Protein AF-A0A2H0YF00-F1 (afdb_monomer_lite)

Structure (mmCIF, N/CA/C/O backbone):
data_AF-A0A2H0YF00-F1
#
_entry.id   AF-A0A2H0YF00-F1
#
loop_
_atom_site.group_PDB
_atom_site.id
_atom_site.type_symbol
_atom_site.label_atom_id
_atom_site.label_alt_id
_atom_site.label_comp_id
_atom_site.label_asym_id
_atom_site.label_entity_id
_atom_site.label_seq_id
_atom_site.pdbx_PDB_ins_code
_atom_site.Cartn_x
_atom_site.Cartn_y
_atom_site.Cartn_z
_atom_site.occupancy
_atom_site.B_iso_or_equiv
_atom_site.auth_seq_id
_atom_site.auth_comp_id
_atom_site.auth_asym_id
_atom_site.auth_atom_id
_atom_site.pdbx_PDB_model_num
ATOM 1 N N . MET A 1 1 ? -33.059 1.384 61.708 1.00 50.94 1 MET A N 1
ATOM 2 C CA . MET A 1 1 ? -32.128 1.979 60.714 1.00 50.94 1 MET A CA 1
ATOM 3 C C . MET A 1 1 ? -31.220 0.965 59.989 1.00 50.94 1 MET A C 1
ATOM 5 O O . MET A 1 1 ? -30.350 1.387 59.245 1.00 50.94 1 MET A O 1
ATOM 9 N N . ALA A 1 2 ? -31.410 -0.357 60.117 1.00 52.56 2 ALA A N 1
ATOM 10 C CA . ALA A 1 2 ? -30.540 -1.337 59.440 1.00 52.56 2 ALA A CA 1
ATOM 11 C C . ALA A 1 2 ? -30.853 -1.519 57.936 1.00 52.56 2 ALA A C 1
ATOM 13 O O . ALA A 1 2 ? -29.959 -1.754 57.126 1.00 52.56 2 ALA A O 1
ATOM 14 N N . ILE A 1 3 ? -32.119 -1.348 57.539 1.00 55.81 3 ILE A N 1
ATOM 15 C CA . ILE A 1 3 ? -32.605 -1.618 56.173 1.00 55.81 3 ILE A CA 1
ATOM 16 C C . ILE A 1 3 ? -32.044 -0.601 55.157 1.00 55.81 3 ILE A C 1
ATOM 18 O O . ILE A 1 3 ? -31.726 -0.950 54.019 1.00 55.81 3 ILE A O 1
ATOM 22 N N . THR A 1 4 ? -31.828 0.649 55.579 1.00 56.41 4 THR A N 1
ATOM 23 C CA . THR A 1 4 ? -31.291 1.718 54.720 1.00 56.41 4 THR A CA 1
ATOM 24 C C . THR A 1 4 ? -29.811 1.514 54.376 1.00 56.41 4 THR A C 1
ATOM 26 O O . THR A 1 4 ? -29.381 1.877 53.281 1.00 56.41 4 THR A O 1
ATOM 29 N N . ILE A 1 5 ? -29.029 0.880 55.257 1.00 56.34 5 ILE A N 1
ATOM 30 C CA . ILE A 1 5 ? -27.594 0.612 55.053 1.00 56.34 5 ILE A CA 1
ATOM 31 C C . ILE A 1 5 ? -27.395 -0.481 53.990 1.00 56.34 5 ILE A C 1
ATOM 33 O O . ILE A 1 5 ? -26.556 -0.335 53.095 1.00 56.34 5 ILE A O 1
ATOM 37 N N . VAL A 1 6 ? -28.226 -1.529 54.016 1.00 58.62 6 VAL A N 1
ATOM 38 C CA . VAL A 1 6 ? -28.181 -2.638 53.045 1.00 58.62 6 VAL A CA 1
ATOM 39 C C . VAL A 1 6 ? -28.540 -2.159 51.630 1.00 58.62 6 VAL A C 1
ATOM 41 O O . VAL A 1 6 ? -27.874 -2.529 50.659 1.00 58.62 6 VAL A O 1
ATOM 44 N N . GLN A 1 7 ? -29.530 -1.267 51.495 1.00 58.59 7 GLN A N 1
ATOM 45 C CA . GLN A 1 7 ? -29.868 -0.640 50.209 1.00 58.59 7 GLN A CA 1
ATOM 46 C C . GLN A 1 7 ? -28.740 0.258 49.675 1.00 58.59 7 GLN A C 1
ATOM 48 O O . GLN A 1 7 ? -28.448 0.236 48.475 1.00 58.59 7 GLN A O 1
ATOM 53 N N . LYS A 1 8 ? -28.067 1.016 50.554 1.00 58.59 8 LYS A N 1
ATOM 54 C CA . LYS A 1 8 ? -26.946 1.897 50.178 1.00 58.59 8 LYS A CA 1
ATOM 55 C C . LYS A 1 8 ? -25.748 1.098 49.644 1.00 58.59 8 LYS A C 1
ATOM 57 O O . LYS A 1 8 ? -25.118 1.528 48.680 1.00 58.59 8 LYS A O 1
ATOM 62 N N . GLY A 1 9 ? -25.469 -0.081 50.210 1.00 60.56 9 GLY A N 1
ATOM 63 C CA . GLY A 1 9 ? -24.410 -0.984 49.739 1.00 60.56 9 GLY A CA 1
ATOM 64 C C . GLY A 1 9 ? -24.691 -1.606 48.364 1.00 60.56 9 GLY A C 1
ATOM 65 O O . GLY A 1 9 ? -23.800 -1.650 47.513 1.00 60.56 9 GLY A O 1
ATOM 66 N N . ARG A 1 10 ? -25.940 -2.025 48.105 1.00 61.50 10 ARG A N 1
ATOM 67 C CA . ARG A 1 10 ? -26.347 -2.594 46.802 1.00 61.50 10 ARG A CA 1
ATOM 68 C C . ARG A 1 10 ? -26.297 -1.567 45.668 1.00 61.50 10 ARG A C 1
ATOM 70 O O . ARG A 1 10 ? -25.813 -1.892 44.588 1.00 61.50 10 ARG A O 1
ATOM 77 N N . ARG A 1 11 ? -26.718 -0.320 45.921 1.00 63.75 11 ARG A N 1
ATOM 78 C CA . ARG A 1 11 ? -26.648 0.768 44.925 1.00 63.75 11 ARG A CA 1
ATOM 79 C C . ARG A 1 11 ? -25.211 1.111 44.532 1.00 63.75 11 ARG A C 1
ATOM 81 O O . ARG A 1 11 ? -24.940 1.287 43.353 1.00 63.75 11 ARG A O 1
ATOM 88 N N . LYS A 1 12 ? -24.277 1.138 45.491 1.00 70.12 12 LYS A N 1
ATOM 89 C CA . LYS A 1 12 ? -22.851 1.383 45.208 1.00 70.12 12 LYS A CA 1
ATOM 90 C C . LYS A 1 12 ? -22.229 0.292 44.334 1.00 70.12 12 LYS A C 1
ATOM 92 O O . LYS A 1 12 ? -21.504 0.615 43.400 1.00 70.12 12 LYS A O 1
ATOM 97 N N . LYS A 1 13 ? -22.545 -0.983 44.599 1.00 75.88 13 LYS A N 1
ATOM 98 C CA . LYS A 1 13 ? -22.096 -2.102 43.752 1.00 75.88 13 LYS A CA 1
ATOM 99 C C . LYS A 1 13 ? -22.657 -2.009 42.335 1.00 75.88 13 LYS A C 1
ATOM 101 O O . LYS A 1 13 ? -21.906 -2.221 41.395 1.00 75.88 13 LYS A O 1
ATOM 106 N N . LEU A 1 14 ? -23.933 -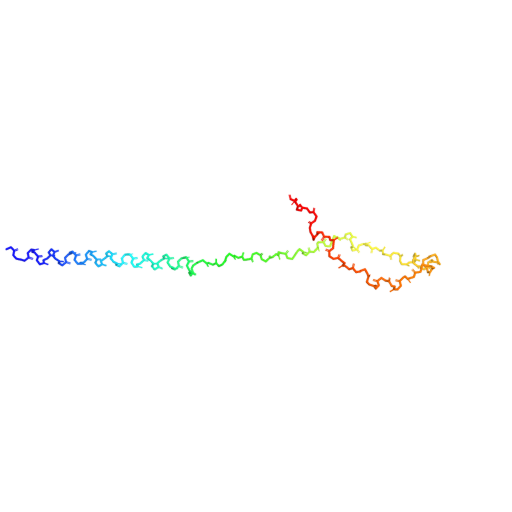1.651 42.191 1.00 79.50 14 LEU A N 1
ATOM 107 C CA . LEU A 1 14 ? -24.568 -1.441 40.887 1.00 79.50 14 LEU A CA 1
ATOM 108 C C . LEU A 1 14 ? -23.895 -0.317 40.094 1.00 79.50 14 LEU A C 1
ATOM 110 O O . LEU A 1 14 ? -23.570 -0.518 38.933 1.00 79.50 14 LEU A O 1
ATOM 114 N N . ILE A 1 15 ? -23.624 0.828 40.724 1.00 81.81 15 ILE A N 1
ATOM 115 C CA . ILE A 1 15 ? -22.952 1.963 40.070 1.00 81.81 15 ILE A CA 1
ATOM 116 C C . ILE A 1 15 ? -21.536 1.583 39.616 1.00 81.81 15 ILE A C 1
ATOM 118 O O . ILE A 1 15 ? -21.147 1.911 38.499 1.00 81.81 15 ILE A O 1
ATOM 122 N N . LEU A 1 16 ? -20.785 0.846 40.442 1.00 84.06 16 LEU A N 1
ATOM 123 C CA . LEU A 1 16 ? -19.463 0.332 40.067 1.00 84.06 16 LEU A CA 1
ATOM 124 C C . LEU A 1 16 ? -19.533 -0.647 38.894 1.00 84.06 16 LEU A C 1
ATOM 126 O O . LEU A 1 16 ? -18.716 -0.565 37.984 1.00 84.06 16 LEU A O 1
ATOM 130 N N . TRP A 1 17 ? -20.520 -1.543 38.894 1.00 88.12 17 TRP A N 1
ATOM 131 C CA . TRP A 1 17 ? -20.722 -2.500 37.807 1.00 88.12 17 TRP A CA 1
ATOM 132 C C . TRP A 1 17 ? -21.096 -1.810 36.496 1.00 88.12 17 TRP A C 1
ATOM 134 O O . TRP A 1 17 ? -20.538 -2.129 35.452 1.00 88.12 17 TRP A O 1
ATOM 144 N N . VAL A 1 18 ? -21.993 -0.826 36.553 1.00 88.56 18 VAL A N 1
ATOM 145 C CA . VAL A 1 18 ? -22.376 -0.023 35.385 1.00 88.56 18 VAL A CA 1
ATOM 146 C C . VAL A 1 18 ? -21.170 0.752 34.851 1.00 88.56 18 VAL A C 1
ATOM 148 O O . VAL A 1 18 ? -20.914 0.718 33.652 1.00 88.56 18 VAL A O 1
ATOM 151 N N . GLY A 1 19 ? -20.380 1.381 35.728 1.00 88.38 19 GLY A N 1
ATOM 152 C CA . GLY A 1 19 ? -19.142 2.060 35.334 1.00 88.38 19 GLY A CA 1
ATOM 153 C C . GLY A 1 19 ? -18.132 1.113 34.681 1.00 88.38 19 GLY A C 1
ATOM 154 O O . GLY A 1 19 ? -17.570 1.440 33.640 1.00 88.38 19 GLY A O 1
ATOM 155 N N . PHE A 1 20 ? -17.957 -0.086 35.239 1.00 92.19 20 PHE A N 1
ATOM 156 C CA . PHE A 1 20 ? -17.076 -1.110 34.677 1.00 92.19 20 PHE A CA 1
ATOM 157 C C . PHE A 1 20 ? -17.513 -1.536 33.271 1.00 92.19 20 PHE A C 1
ATOM 159 O O . PHE A 1 20 ? -16.687 -1.575 32.363 1.00 92.19 20 PHE A O 1
ATOM 166 N N . VAL A 1 21 ? -18.810 -1.780 33.064 1.00 93.69 21 VAL A N 1
ATOM 167 C CA . VAL A 1 21 ? -19.360 -2.136 31.746 1.00 93.69 21 VAL A CA 1
ATOM 168 C C . VAL A 1 21 ? -19.136 -1.015 30.727 1.00 93.69 21 VAL A C 1
ATOM 170 O O . VAL A 1 21 ? -18.738 -1.297 29.600 1.00 93.69 21 VAL A O 1
ATOM 173 N N . ILE A 1 22 ? -19.322 0.250 31.116 1.00 93.75 22 ILE A N 1
ATOM 174 C CA . ILE A 1 22 ? -19.080 1.403 30.231 1.00 93.75 22 ILE A CA 1
ATOM 175 C C . ILE A 1 22 ? -17.610 1.464 29.795 1.00 93.75 22 ILE A C 1
ATOM 177 O O . ILE A 1 22 ? -17.330 1.633 28.609 1.00 93.75 22 ILE A O 1
ATOM 181 N N . VAL A 1 23 ? -16.671 1.284 30.730 1.00 94.94 23 VAL A N 1
ATOM 182 C CA . VAL A 1 23 ? -15.230 1.261 30.422 1.00 94.94 23 VAL A CA 1
ATOM 183 C C . VAL A 1 23 ? -14.890 0.111 29.473 1.00 94.94 23 VAL A C 1
ATOM 185 O O . VAL A 1 23 ? -14.116 0.290 28.535 1.00 94.94 23 VAL A O 1
ATOM 188 N N . LEU A 1 24 ? -15.505 -1.055 29.672 1.00 95.12 24 LEU A N 1
ATOM 189 C CA . LEU A 1 24 ? -15.290 -2.233 28.833 1.00 95.12 24 LEU A CA 1
ATOM 190 C C . LEU A 1 24 ? -15.790 -2.008 27.398 1.00 95.12 24 LEU A C 1
ATOM 192 O O . LEU A 1 24 ? -15.089 -2.341 26.445 1.00 95.12 24 LEU A O 1
ATOM 196 N N . ILE A 1 25 ? -16.955 -1.372 27.239 1.00 94.44 25 ILE A N 1
ATOM 197 C CA . ILE A 1 25 ? -17.499 -0.986 25.928 1.00 94.44 25 ILE A CA 1
ATOM 198 C C . ILE A 1 25 ? -16.592 0.042 25.240 1.00 94.44 25 ILE A C 1
ATOM 200 O O . ILE A 1 25 ? -16.337 -0.081 24.043 1.00 94.44 25 ILE A O 1
ATOM 204 N N . ALA A 1 26 ? -16.075 1.028 25.979 1.00 92.50 26 ALA A N 1
ATOM 205 C CA . ALA A 1 26 ? -15.163 2.033 25.436 1.00 92.50 26 ALA A CA 1
ATOM 206 C C . ALA A 1 26 ? -13.831 1.421 24.966 1.00 92.50 26 ALA A C 1
ATOM 208 O O . ALA A 1 26 ? -13.327 1.764 23.902 1.00 92.50 26 ALA A O 1
ATOM 209 N N . LEU A 1 27 ? -13.270 0.476 25.724 1.00 92.69 27 LEU A N 1
ATOM 210 C CA . LEU A 1 27 ? -12.059 -0.241 25.313 1.00 92.69 27 LEU A CA 1
ATOM 211 C C . LEU A 1 27 ? -12.311 -1.121 24.085 1.00 92.69 27 LEU A C 1
ATOM 213 O O . LEU A 1 27 ? -11.499 -1.127 23.160 1.00 92.69 27 LEU A O 1
ATOM 217 N N . ALA A 1 28 ? -13.443 -1.827 24.048 1.00 89.81 28 ALA A N 1
ATOM 218 C CA . ALA A 1 28 ? -13.817 -2.666 22.914 1.00 89.81 28 ALA A CA 1
ATOM 219 C C . ALA A 1 28 ? -14.035 -1.845 21.633 1.00 89.81 28 ALA A C 1
ATOM 221 O O . ALA A 1 28 ? -13.614 -2.273 20.558 1.00 89.81 28 ALA A O 1
ATOM 222 N N . SER A 1 29 ? -14.646 -0.659 21.731 1.00 88.44 29 SER A N 1
ATOM 223 C CA . SER A 1 29 ? -14.846 0.217 20.574 1.00 88.44 29 SER A CA 1
ATOM 224 C C . SER A 1 29 ? -13.525 0.786 20.058 1.00 88.44 29 SER A C 1
ATOM 226 O O . SER A 1 29 ? -13.277 0.721 18.856 1.00 88.44 29 SER A O 1
ATOM 228 N N . ILE A 1 30 ? -12.638 1.256 20.941 1.00 88.06 30 ILE A N 1
ATOM 229 C CA . ILE A 1 30 ? -11.297 1.724 20.552 1.00 88.06 30 ILE A CA 1
ATOM 230 C C . ILE A 1 30 ? -10.520 0.596 19.870 1.00 88.06 30 ILE A C 1
ATOM 232 O O . ILE A 1 30 ? -9.968 0.801 18.791 1.00 88.06 30 ILE A O 1
ATOM 236 N N . PHE A 1 31 ? -10.519 -0.603 20.455 1.00 86.88 31 PHE A N 1
ATOM 237 C CA . PHE A 1 31 ? -9.862 -1.763 19.859 1.00 86.88 31 PHE A CA 1
ATOM 238 C C . PHE A 1 31 ? -10.431 -2.081 18.471 1.00 86.88 31 PHE A C 1
ATOM 240 O O . PHE A 1 31 ? -9.673 -2.250 17.519 1.00 86.88 31 PHE A O 1
ATOM 247 N N . TYR A 1 32 ? -11.758 -2.087 18.325 1.00 86.00 32 TYR A N 1
ATOM 248 C CA . TYR A 1 32 ? -12.402 -2.338 17.041 1.00 86.00 32 TYR A CA 1
ATOM 249 C C . TYR A 1 32 ? -12.025 -1.289 15.990 1.00 86.00 32 TYR A C 1
ATOM 251 O O . TYR A 1 32 ? -11.614 -1.666 14.901 1.00 86.00 32 TYR A O 1
ATOM 259 N N . PHE A 1 33 ? -12.098 0.009 16.291 1.00 83.12 33 PHE A N 1
ATOM 260 C CA . PHE A 1 33 ? -11.810 1.058 15.304 1.00 83.12 33 PHE A CA 1
ATOM 261 C C . PHE A 1 33 ? -10.323 1.179 14.954 1.00 83.12 33 PHE A C 1
ATOM 263 O O . PHE A 1 33 ? -10.000 1.406 13.790 1.00 83.12 33 PHE A O 1
ATOM 270 N N . VAL A 1 34 ? -9.428 1.006 15.929 1.00 80.50 34 VAL A N 1
ATOM 271 C CA . VAL A 1 34 ? -7.980 1.158 15.721 1.00 80.50 34 VAL A CA 1
ATOM 272 C C . VAL A 1 34 ? -7.369 -0.083 15.070 1.00 80.50 34 VAL A C 1
ATOM 274 O O . VAL A 1 34 ? -6.553 0.059 14.165 1.00 80.50 34 VAL A O 1
ATOM 277 N N . PHE A 1 35 ? -7.762 -1.289 15.496 1.00 74.75 35 PHE A N 1
ATOM 278 C CA . PHE A 1 35 ? -7.140 -2.530 15.016 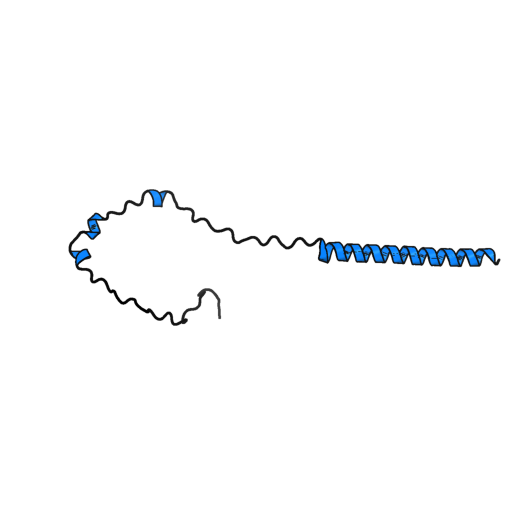1.00 74.75 35 PHE A CA 1
ATOM 279 C C . PHE A 1 35 ? -7.927 -3.245 13.913 1.00 74.75 35 PHE A C 1
ATOM 281 O O . PHE A 1 35 ? -7.306 -3.855 13.049 1.00 74.75 35 PHE A O 1
ATOM 288 N N . LEU A 1 36 ? -9.265 -3.205 13.922 1.00 69.06 36 LEU A N 1
ATOM 289 C CA . LEU A 1 36 ? -10.097 -3.931 12.942 1.00 69.06 36 LEU A CA 1
ATOM 290 C C . LEU A 1 36 ? -10.757 -3.017 11.896 1.00 69.06 36 LEU A C 1
ATOM 292 O O . LEU A 1 36 ? -11.039 -3.458 10.784 1.00 69.06 36 LEU A O 1
ATOM 296 N N . GLY A 1 37 ? -11.040 -1.764 12.251 1.00 61.34 37 GLY A N 1
ATOM 297 C CA . GLY A 1 37 ? -11.792 -0.806 11.439 1.00 61.34 37 GLY A CA 1
ATOM 298 C C . GLY A 1 37 ? -10.922 0.061 10.534 1.00 61.34 37 GLY A C 1
ATOM 299 O O . GLY A 1 37 ? -11.431 0.641 9.572 1.00 61.34 37 GLY A O 1
ATOM 300 N N . ALA A 1 38 ? -9.616 0.124 10.801 1.00 65.06 38 ALA A N 1
ATOM 301 C CA . ALA A 1 38 ? -8.654 0.741 9.907 1.00 65.06 38 ALA A CA 1
ATOM 302 C C . ALA A 1 38 ? -8.514 -0.141 8.660 1.00 65.06 38 ALA A C 1
ATOM 304 O O . ALA A 1 38 ? -7.691 -1.055 8.601 1.00 65.06 38 ALA A O 1
ATOM 305 N N . LYS A 1 39 ? -9.348 0.124 7.647 1.00 64.31 39 LYS A N 1
ATOM 306 C CA . LYS A 1 39 ? -9.063 -0.335 6.286 1.00 64.31 39 LYS A CA 1
ATOM 307 C C . LYS A 1 39 ? -7.631 0.110 5.977 1.00 64.31 39 LYS A C 1
ATOM 309 O O . LYS A 1 39 ? -7.333 1.286 6.218 1.00 64.31 39 LYS A O 1
ATOM 314 N N . PRO A 1 40 ? -6.750 -0.784 5.491 1.00 64.38 40 PRO A N 1
ATOM 315 C CA . PRO A 1 40 ? -5.425 -0.357 5.072 1.00 64.38 40 PRO A CA 1
ATOM 316 C C . PRO A 1 40 ? -5.605 0.821 4.109 1.00 64.38 40 PRO A C 1
ATOM 318 O O . PRO A 1 40 ? -6.556 0.783 3.312 1.00 64.38 40 PRO A O 1
ATOM 321 N N . PRO A 1 41 ? -4.772 1.879 4.203 1.00 63.94 41 PRO A N 1
ATOM 322 C CA . PRO A 1 41 ? -4.818 2.945 3.216 1.00 63.94 41 PRO A CA 1
ATO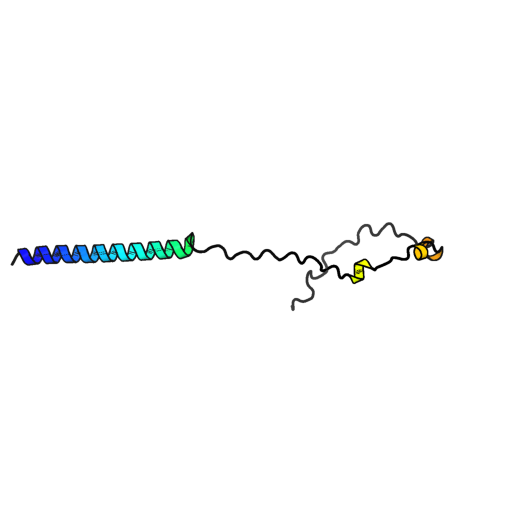M 323 C C . PRO A 1 41 ? -4.767 2.252 1.862 1.00 63.94 41 PRO A C 1
ATOM 325 O O . PRO A 1 41 ? -3.928 1.369 1.662 1.00 63.94 41 PRO A O 1
ATOM 328 N N . VAL A 1 42 ? -5.745 2.551 1.003 1.00 61.91 42 VAL A N 1
ATOM 329 C CA . VAL A 1 42 ? -5.779 2.028 -0.359 1.00 61.91 42 VAL A CA 1
ATOM 330 C C . VAL A 1 42 ? -4.414 2.371 -0.919 1.00 61.91 42 VAL A C 1
ATOM 332 O O . VAL A 1 42 ? -4.099 3.541 -1.101 1.00 61.91 42 VAL A O 1
ATOM 335 N N . SER A 1 43 ? -3.563 1.354 -1.048 1.00 54.19 43 SER A N 1
ATOM 336 C CA . SER A 1 43 ? -2.281 1.498 -1.702 1.00 54.19 43 SER A CA 1
ATOM 337 C C . SER A 1 43 ? -2.671 1.849 -3.120 1.00 54.19 43 SER A C 1
ATOM 339 O O . SER A 1 43 ? -3.158 0.993 -3.864 1.00 54.19 43 SER A O 1
ATOM 341 N N . GLU A 1 44 ? -2.628 3.145 -3.422 1.00 62.44 44 GLU A N 1
ATOM 342 C CA . GLU A 1 44 ? -2.759 3.657 -4.767 1.00 62.44 44 GLU A CA 1
ATOM 343 C C . GLU A 1 44 ? -1.633 2.976 -5.528 1.00 62.44 44 GLU A C 1
ATOM 345 O O . GLU A 1 44 ? -0.468 3.366 -5.446 1.00 62.44 44 GLU A O 1
ATOM 350 N N . LYS A 1 45 ? -1.963 1.848 -6.166 1.00 64.19 45 LYS A N 1
ATOM 351 C CA . LYS A 1 45 ? -1.064 1.209 -7.110 1.00 64.19 45 LYS A CA 1
ATOM 352 C C . LYS A 1 45 ? -0.645 2.325 -8.060 1.00 64.19 45 LYS A C 1
ATOM 354 O O . LYS A 1 45 ? -1.545 3.031 -8.530 1.00 64.19 45 LYS A O 1
ATOM 359 N N . PRO A 1 46 ? 0.664 2.508 -8.311 1.00 63.72 46 PRO A N 1
ATOM 360 C CA . PRO A 1 46 ? 1.118 3.459 -9.307 1.00 63.72 46 PRO A CA 1
ATOM 361 C C . PRO A 1 46 ? 0.281 3.214 -10.551 1.00 63.72 46 PRO A C 1
ATOM 363 O O . PRO A 1 46 ? 0.236 2.086 -11.046 1.00 63.72 46 PRO A O 1
ATOM 366 N N . GLN A 1 47 ? -0.487 4.220 -10.967 1.00 61.75 47 GLN A N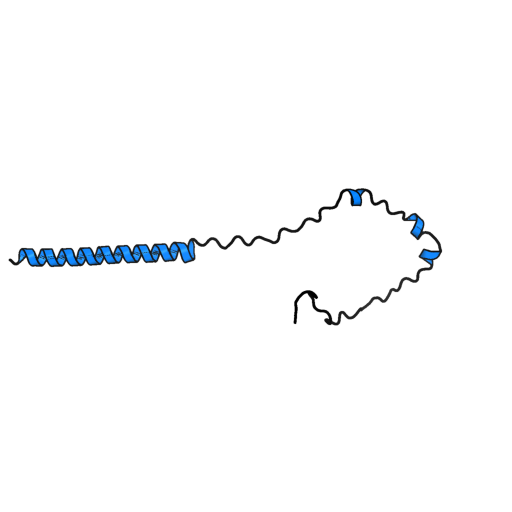 1
ATOM 367 C CA . GLN A 1 47 ? -1.213 4.125 -12.219 1.00 61.75 47 GLN A CA 1
ATOM 368 C C . GLN A 1 47 ? -0.135 3.885 -13.268 1.00 61.75 47 GLN A C 1
ATOM 370 O O . GLN A 1 47 ? 0.739 4.734 -13.446 1.00 61.75 47 GLN A O 1
ATOM 375 N N . GLU A 1 48 ? -0.133 2.700 -13.880 1.00 61.66 48 GLU A N 1
ATOM 376 C CA . GLU A 1 48 ? 0.682 2.447 -15.058 1.00 61.66 48 GLU A CA 1
ATOM 377 C C . GLU A 1 48 ? 0.300 3.537 -16.048 1.00 61.66 48 GLU A C 1
ATOM 379 O O . GLU A 1 48 ? -0.819 3.567 -16.565 1.00 61.66 48 GLU A O 1
ATOM 384 N N . ALA A 1 49 ? 1.201 4.503 -16.219 1.00 61.94 49 ALA A N 1
ATOM 385 C CA . ALA A 1 49 ? 1.056 5.538 -17.211 1.00 61.94 49 ALA A CA 1
ATOM 386 C C . ALA A 1 49 ? 1.086 4.820 -18.555 1.00 61.94 49 ALA A C 1
ATOM 388 O O . ALA A 1 49 ? 2.152 4.523 -19.089 1.00 61.94 49 ALA A O 1
ATOM 389 N N . VAL A 1 50 ? -0.094 4.475 -19.069 1.00 65.62 50 VAL A N 1
ATOM 390 C CA . VAL A 1 50 ? -0.235 4.000 -20.436 1.00 65.62 50 VAL A CA 1
ATOM 391 C C . VAL A 1 50 ? 0.285 5.151 -21.289 1.00 65.62 50 VAL A C 1
ATOM 393 O O . VAL A 1 50 ? -0.299 6.239 -21.228 1.00 65.62 50 VAL A O 1
ATOM 396 N N . PRO A 1 51 ? 1.407 4.984 -22.011 1.00 65.00 51 PRO A N 1
ATOM 397 C CA . PRO A 1 51 ? 1.932 6.069 -22.813 1.00 65.00 51 PRO A CA 1
ATOM 398 C C . PRO A 1 51 ? 0.838 6.462 -23.798 1.00 65.00 51 PRO A C 1
ATOM 400 O O . PRO A 1 51 ? 0.338 5.632 -24.561 1.00 65.00 51 PRO A O 1
ATOM 403 N N . VAL A 1 52 ? 0.424 7.728 -23.743 1.00 64.69 52 VAL A N 1
ATOM 404 C CA . VAL A 1 52 ? -0.486 8.301 -24.728 1.00 64.69 52 VAL A CA 1
ATOM 405 C C . VAL A 1 52 ? 0.292 8.326 -26.035 1.00 64.69 52 VAL A C 1
ATOM 407 O O . VAL A 1 52 ? 1.071 9.241 -26.292 1.00 64.69 52 VAL A O 1
ATOM 410 N N . VAL A 1 53 ? 0.144 7.271 -26.835 1.00 63.78 53 VAL A N 1
ATOM 411 C CA . VAL A 1 53 ? 0.688 7.223 -28.190 1.00 63.78 53 VAL A CA 1
ATOM 412 C C . VAL A 1 53 ? -0.061 8.296 -28.970 1.00 63.78 53 VAL A C 1
ATOM 414 O O . VAL A 1 53 ? -1.221 8.101 -29.340 1.00 63.78 53 VAL A O 1
ATOM 417 N N . SER A 1 54 ? 0.570 9.460 -29.144 1.00 62.16 54 SER A N 1
ATOM 418 C CA . SER A 1 54 ? -0.016 10.553 -29.912 1.00 62.16 54 SER A CA 1
ATOM 419 C C . SER A 1 54 ? -0.331 10.049 -31.322 1.00 62.16 54 SER A C 1
ATOM 421 O O . SER A 1 54 ? 0.417 9.263 -31.907 1.00 62.16 54 SER A O 1
ATOM 423 N N . GLU A 1 55 ? -1.460 10.474 -31.889 1.00 63.91 55 GLU A N 1
ATOM 424 C CA . GLU A 1 55 ? -1.858 10.059 -33.242 1.00 63.91 55 GLU A CA 1
ATOM 425 C C . GLU A 1 55 ? -0.838 10.468 -34.319 1.00 63.91 55 GLU A C 1
ATOM 427 O O . GLU A 1 55 ? -0.847 9.919 -35.419 1.00 63.91 55 GLU A O 1
ATOM 432 N N . GLU A 1 56 ? 0.080 11.380 -33.995 1.00 62.81 56 GLU A N 1
ATOM 433 C CA . GLU A 1 56 ? 1.212 11.760 -34.840 1.00 62.81 56 GLU A CA 1
ATOM 434 C C . GLU A 1 56 ? 2.185 10.596 -35.071 1.00 62.81 56 GLU A C 1
ATOM 436 O O . GLU A 1 56 ? 2.668 10.429 -36.190 1.00 62.81 56 GLU A O 1
ATOM 441 N N . LEU A 1 57 ? 2.397 9.721 -34.079 1.00 60.62 57 LEU A N 1
ATOM 442 C CA . LEU A 1 57 ? 3.244 8.529 -34.230 1.00 60.62 57 LEU A CA 1
ATOM 443 C C . LEU A 1 57 ? 2.631 7.489 -35.178 1.00 60.62 57 LEU A C 1
ATOM 445 O O . LEU A 1 57 ? 3.365 6.738 -35.814 1.00 60.62 57 LEU A O 1
ATOM 449 N N . LYS A 1 58 ? 1.298 7.467 -35.340 1.00 62.25 58 LYS A N 1
ATOM 450 C CA . LYS A 1 58 ? 0.631 6.578 -36.313 1.00 62.25 58 LYS A CA 1
ATOM 451 C C . LYS A 1 58 ? 0.923 6.967 -37.765 1.00 62.25 58 LYS A C 1
ATOM 453 O O . LYS A 1 58 ? 0.709 6.152 -38.657 1.00 62.25 58 LYS A O 1
ATOM 458 N N . LYS A 1 59 ? 1.378 8.201 -38.009 1.00 69.12 59 LYS A N 1
ATOM 459 C CA . LYS A 1 59 ? 1.720 8.726 -39.341 1.00 69.12 59 LYS A CA 1
ATOM 460 C C . LYS A 1 59 ? 3.226 8.726 -39.613 1.00 69.12 59 LYS A C 1
ATOM 462 O O . LYS A 1 59 ? 3.645 9.258 -40.639 1.00 69.12 59 LYS A O 1
ATOM 467 N N . LEU A 1 60 ? 4.037 8.173 -38.708 1.00 73.06 60 LEU A N 1
ATOM 468 C CA . LEU A 1 60 ? 5.476 8.080 -38.904 1.00 73.06 60 LEU A CA 1
ATOM 469 C C . LEU A 1 60 ? 5.775 7.039 -39.990 1.00 73.06 60 LEU A C 1
ATOM 471 O O . LEU A 1 60 ? 5.816 5.840 -39.727 1.00 73.06 60 LEU A O 1
ATOM 475 N N . ASP A 1 61 ? 5.969 7.513 -41.216 1.00 76.44 61 ASP A N 1
ATOM 476 C CA . ASP A 1 61 ? 6.383 6.686 -42.344 1.00 76.44 61 ASP A CA 1
ATOM 477 C C . ASP A 1 61 ? 7.914 6.652 -42.416 1.00 76.44 61 ASP A C 1
ATOM 479 O O . ASP A 1 61 ? 8.573 7.668 -42.669 1.00 76.44 61 ASP A O 1
ATOM 483 N N . ILE A 1 62 ? 8.495 5.491 -42.119 1.00 79.50 62 ILE A N 1
ATOM 484 C CA . ILE A 1 62 ? 9.947 5.309 -42.116 1.00 79.50 62 ILE A CA 1
ATOM 48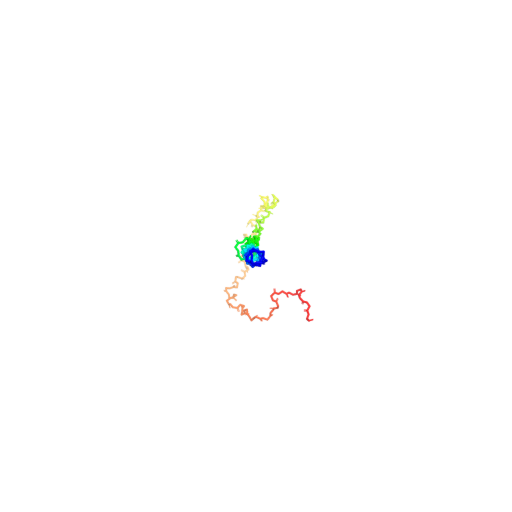5 C C . ILE A 1 62 ? 10.391 4.993 -43.545 1.00 79.50 62 ILE A C 1
ATOM 487 O O . ILE A 1 62 ? 10.084 3.934 -44.086 1.00 79.50 62 ILE A O 1
ATOM 491 N N . LYS A 1 63 ? 11.167 5.901 -44.146 1.00 84.00 63 LYS A N 1
ATOM 492 C CA . LYS A 1 63 ? 11.740 5.733 -45.491 1.00 84.00 63 LYS A CA 1
ATOM 493 C C . LYS A 1 63 ? 12.956 4.812 -45.466 1.00 84.00 63 LYS A C 1
ATOM 495 O O . LYS A 1 63 ? 14.104 5.264 -45.435 1.00 84.00 63 LYS A O 1
ATOM 500 N N . TRP A 1 64 ? 12.702 3.509 -45.472 1.00 84.62 64 TRP A N 1
ATOM 501 C CA . TRP A 1 64 ? 13.731 2.466 -45.437 1.00 84.62 64 TRP A CA 1
ATOM 502 C C . TRP A 1 64 ? 14.634 2.450 -46.675 1.00 84.62 64 TRP A C 1
ATOM 504 O O . TRP A 1 64 ? 15.724 1.881 -46.636 1.00 84.62 64 TRP A O 1
ATOM 514 N N . GLU A 1 65 ? 14.223 3.095 -47.767 1.00 86.19 65 GLU A N 1
ATOM 515 C CA . GLU A 1 65 ? 15.016 3.219 -48.991 1.00 86.19 65 GLU A CA 1
ATOM 516 C C . GLU A 1 65 ? 16.356 3.915 -48.746 1.00 86.19 65 GLU A C 1
ATOM 518 O O . GLU A 1 65 ? 17.338 3.587 -49.406 1.00 86.19 65 GLU A O 1
ATOM 523 N N . ILE A 1 66 ? 16.416 4.826 -47.771 1.00 81.19 66 ILE A N 1
ATOM 524 C CA . ILE A 1 66 ? 17.636 5.567 -47.433 1.00 81.19 66 ILE A CA 1
ATOM 525 C C . ILE A 1 66 ? 18.726 4.613 -46.931 1.00 81.19 66 ILE A C 1
ATOM 527 O O . ILE A 1 66 ? 19.891 4.807 -47.253 1.00 81.19 66 ILE A O 1
ATOM 531 N N . LEU A 1 67 ? 18.362 3.538 -46.224 1.00 79.31 67 LEU A N 1
ATOM 532 C CA . LEU A 1 67 ? 19.327 2.560 -45.708 1.00 79.31 67 LEU A CA 1
ATOM 533 C C . LEU A 1 67 ? 19.933 1.664 -46.797 1.00 79.31 67 LEU A C 1
ATOM 535 O O . LEU A 1 67 ? 20.890 0.944 -46.527 1.00 79.31 67 LEU A O 1
ATOM 539 N N . LYS A 1 68 ? 19.385 1.681 -48.018 1.00 83.31 68 LYS A N 1
ATOM 540 C CA . LYS A 1 68 ? 19.906 0.893 -49.146 1.00 83.31 68 LYS A CA 1
ATOM 541 C C . LYS A 1 68 ? 21.075 1.573 -49.857 1.00 83.31 68 LYS A C 1
ATOM 543 O O . LYS A 1 68 ? 21.736 0.917 -50.655 1.00 83.31 68 LYS A O 1
ATOM 548 N N . ASP A 1 69 ? 21.318 2.853 -49.587 1.00 87.44 69 ASP A N 1
ATOM 549 C CA . ASP A 1 69 ? 22.448 3.601 -50.138 1.00 87.44 69 ASP A CA 1
ATOM 550 C C . ASP A 1 69 ? 23.778 2.989 -49.656 1.00 87.44 69 ASP A C 1
ATOM 552 O O . ASP A 1 69 ? 23.932 2.615 -48.489 1.00 87.44 69 ASP A O 1
ATOM 556 N N . GLU A 1 70 ? 24.735 2.860 -50.578 1.00 80.38 70 GLU A N 1
ATOM 557 C CA . GLU A 1 70 ? 26.044 2.230 -50.362 1.00 80.38 70 GLU A CA 1
ATOM 558 C C . GLU A 1 70 ? 26.792 2.834 -49.168 1.00 80.38 70 GLU A C 1
ATOM 560 O O . GLU A 1 70 ? 27.503 2.127 -48.455 1.00 80.38 70 GLU A O 1
ATOM 565 N N . ARG A 1 71 ? 26.567 4.124 -48.885 1.00 81.38 71 ARG A N 1
ATOM 566 C CA . ARG A 1 71 ? 27.166 4.825 -47.740 1.00 81.38 71 ARG A CA 1
ATOM 567 C C . ARG A 1 71 ? 26.753 4.240 -46.390 1.00 81.38 71 ARG A C 1
ATOM 569 O O . ARG A 1 71 ? 27.547 4.282 -45.457 1.00 81.38 71 ARG A O 1
ATOM 576 N N . PHE A 1 72 ? 25.534 3.710 -46.278 1.00 78.62 72 PHE A N 1
ATOM 577 C CA . PHE A 1 72 ? 25.050 3.081 -45.045 1.00 78.62 72 PHE A CA 1
ATOM 578 C C . PHE A 1 72 ? 25.396 1.595 -44.980 1.00 78.62 72 PHE A C 1
ATOM 580 O O . PHE A 1 72 ? 25.564 1.067 -43.887 1.00 78.62 72 PHE A O 1
ATOM 587 N N . GLN A 1 73 ? 25.560 0.930 -46.127 1.00 77.50 73 GLN A N 1
ATOM 588 C CA . GLN A 1 73 ? 26.062 -0.448 -46.174 1.00 77.50 73 GLN A CA 1
ATOM 589 C C . GLN A 1 73 ? 27.553 -0.533 -45.826 1.00 77.50 73 GLN A C 1
ATOM 591 O O . GLN A 1 73 ? 28.008 -1.546 -45.306 1.00 77.50 73 GLN A O 1
ATOM 596 N N . ALA A 1 74 ? 28.302 0.541 -46.083 1.00 79.94 74 ALA A N 1
ATOM 597 C CA . ALA A 1 74 ? 29.702 0.678 -45.697 1.00 79.94 74 ALA A CA 1
ATOM 598 C C . ALA A 1 74 ? 29.903 1.023 -44.208 1.00 79.94 74 ALA A C 1
ATOM 600 O O . ALA A 1 74 ? 31.048 1.135 -43.768 1.00 79.94 74 ALA A O 1
ATOM 601 N N . LEU A 1 75 ? 28.828 1.220 -43.432 1.00 79.50 75 LEU A N 1
ATOM 602 C CA . LEU A 1 75 ? 28.947 1.421 -41.991 1.00 79.50 75 LEU A CA 1
ATOM 603 C C . LEU A 1 75 ? 29.388 0.115 -41.335 1.00 79.50 75 LEU A C 1
ATOM 605 O O . LEU A 1 75 ? 28.709 -0.907 -41.409 1.00 79.50 75 LEU A O 1
ATOM 609 N N . GLU A 1 76 ? 30.537 0.172 -40.676 1.00 72.94 76 GLU A N 1
ATOM 610 C CA . GLU A 1 76 ? 31.082 -0.942 -39.921 1.00 72.94 76 GLU A CA 1
ATOM 611 C C . GLU A 1 76 ? 30.154 -1.244 -38.738 1.00 72.94 76 GLU A C 1
ATOM 613 O O . GLU A 1 76 ? 29.928 -0.411 -37.857 1.00 72.94 76 GLU A O 1
ATOM 618 N N . SER A 1 77 ? 29.554 -2.434 -38.732 1.00 68.44 77 SER A N 1
ATOM 619 C CA . SER A 1 77 ? 28.844 -2.918 -37.556 1.00 68.44 77 SER A CA 1
ATOM 620 C C . SER A 1 77 ? 29.892 -3.261 -36.509 1.00 68.44 77 SER A C 1
ATOM 622 O O . SER A 1 77 ? 30.654 -4.195 -36.730 1.00 68.44 77 SER A O 1
ATOM 624 N N . PHE A 1 78 ? 29.940 -2.539 -35.392 1.00 72.12 78 PHE A N 1
ATOM 625 C CA . PHE A 1 78 ? 30.786 -2.901 -34.256 1.00 72.12 78 PHE A CA 1
ATOM 626 C C . PHE A 1 78 ? 30.098 -4.036 -33.481 1.00 72.12 78 PHE A C 1
ATOM 628 O O . PHE A 1 78 ? 29.116 -3.772 -32.783 1.00 72.12 78 PHE A O 1
ATOM 635 N N . PRO A 1 79 ? 30.549 -5.300 -33.603 1.00 61.56 79 PRO A N 1
ATOM 636 C CA . PRO A 1 79 ? 29.896 -6.423 -32.937 1.00 61.56 79 PRO A CA 1
ATOM 637 C C . PRO A 1 79 ? 30.237 -6.480 -31.437 1.00 61.56 79 PRO A C 1
ATOM 639 O O . PRO A 1 79 ? 29.537 -7.142 -30.677 1.00 61.56 79 PRO A O 1
ATOM 642 N N . ASP A 1 80 ? 31.263 -5.739 -31.004 1.00 57.25 80 ASP A N 1
ATOM 643 C CA . ASP A 1 80 ? 31.755 -5.686 -29.627 1.00 57.25 80 ASP A CA 1
ATOM 644 C C . ASP A 1 80 ? 31.372 -4.376 -28.921 1.00 57.25 80 ASP A C 1
ATOM 646 O O . ASP A 1 80 ? 32.209 -3.563 -28.541 1.00 57.25 80 ASP A O 1
ATOM 650 N N . ILE A 1 81 ? 30.072 -4.195 -28.675 1.00 58.41 81 ILE A N 1
ATOM 651 C CA . ILE A 1 81 ? 29.615 -3.466 -27.470 1.00 58.41 81 ILE A CA 1
ATOM 652 C C . ILE A 1 81 ? 29.431 -4.442 -26.294 1.00 58.41 81 ILE A C 1
ATOM 654 O O . ILE A 1 81 ? 28.736 -4.162 -25.314 1.00 58.41 81 ILE A O 1
ATOM 658 N N . SER A 1 82 ? 30.022 -5.631 -26.412 1.00 56.78 82 SER A N 1
ATOM 659 C CA . SER A 1 82 ? 30.120 -6.638 -25.371 1.00 56.78 82 SER A CA 1
ATOM 660 C C . SER A 1 82 ? 30.896 -6.027 -24.199 1.00 56.78 82 SER A C 1
ATOM 662 O O . SER A 1 82 ? 32.109 -5.854 -24.223 1.00 56.78 82 SER A O 1
ATOM 664 N N . SER A 1 83 ? 30.146 -5.648 -23.164 1.00 57.91 83 SER A N 1
ATOM 665 C CA . SER A 1 83 ? 30.603 -4.986 -21.937 1.00 57.91 83 SER A CA 1
ATOM 666 C C . SER A 1 83 ? 31.099 -3.543 -22.101 1.00 57.91 83 SER A C 1
ATOM 668 O O . SER A 1 83 ? 32.248 -3.214 -21.830 1.00 57.91 83 SER A O 1
ATOM 670 N N . LEU A 1 84 ? 30.166 -2.612 -22.331 1.00 56.62 84 LEU A N 1
ATOM 671 C CA . LEU A 1 84 ? 30.182 -1.448 -21.440 1.00 56.62 84 LEU A CA 1
ATOM 672 C C . LEU A 1 84 ? 30.006 -2.023 -20.035 1.00 56.62 84 LEU A C 1
ATOM 674 O O . LEU A 1 84 ? 28.892 -2.370 -19.643 1.00 56.62 84 LEU A O 1
ATOM 678 N N . THR A 1 85 ? 31.115 -2.249 -19.332 1.00 55.09 85 THR A N 1
ATOM 679 C CA . THR A 1 85 ? 31.097 -2.533 -17.905 1.00 55.09 85 THR A CA 1
ATOM 680 C C . THR A 1 85 ? 30.284 -1.403 -17.304 1.00 55.09 85 THR A C 1
ATOM 682 O O . THR A 1 85 ? 30.721 -0.252 -17.299 1.00 55.09 85 THR A O 1
ATOM 685 N N . VAL A 1 86 ? 29.055 -1.703 -16.891 1.00 56.47 86 VAL A N 1
ATOM 686 C CA . VAL A 1 86 ? 28.266 -0.802 -16.063 1.00 56.47 86 VAL A CA 1
ATOM 687 C C . VAL A 1 86 ? 28.970 -0.830 -14.713 1.00 56.47 86 VAL A C 1
ATOM 689 O O . VAL A 1 86 ? 28.542 -1.507 -13.787 1.00 56.47 86 VAL A O 1
ATOM 692 N N . GLU A 1 87 ? 30.139 -0.192 -14.626 1.00 54.81 87 GLU A N 1
ATOM 693 C CA . GLU A 1 87 ? 30.614 0.268 -13.338 1.00 54.81 87 GLU A CA 1
ATOM 694 C C . GLU A 1 87 ? 29.504 1.181 -12.829 1.00 54.81 87 GLU A C 1
ATOM 696 O O . GLU A 1 87 ? 29.106 2.130 -13.509 1.00 54.81 87 GLU A O 1
ATOM 701 N N . GLU A 1 88 ? 28.952 0.829 -11.671 1.00 60.19 88 GLU A N 1
ATOM 702 C CA . GLU A 1 88 ? 27.955 1.575 -10.905 1.00 60.19 88 GLU A CA 1
ATOM 703 C C . GLU A 1 88 ? 28.521 2.937 -10.458 1.00 60.19 88 GLU A C 1
ATOM 705 O O . GLU A 1 88 ? 28.625 3.245 -9.275 1.00 60.19 88 GLU A O 1
ATOM 710 N N . SER A 1 89 ? 28.940 3.774 -11.398 1.00 59.81 89 SER A N 1
ATOM 711 C CA . SER A 1 89 ? 29.471 5.106 -11.141 1.00 59.81 89 SER A CA 1
ATOM 712 C C . SER A 1 89 ? 28.579 6.127 -11.827 1.00 59.81 89 SER A C 1
ATOM 714 O O . SER A 1 89 ? 28.946 6.850 -12.751 1.00 59.81 89 SER A O 1
ATOM 716 N N . GLY A 1 90 ? 27.335 6.142 -11.371 1.00 65.50 90 GLY A N 1
ATOM 717 C CA . GLY A 1 90 ? 26.352 7.150 -11.705 1.00 65.50 90 GLY A CA 1
ATOM 718 C C . GLY A 1 90 ? 25.304 7.167 -10.611 1.00 65.50 90 GLY A C 1
ATOM 719 O O . GLY A 1 90 ? 24.835 6.121 -10.170 1.00 65.50 90 GLY A O 1
ATOM 720 N N . ARG A 1 91 ? 24.933 8.357 -10.141 1.00 67.50 91 ARG A N 1
ATOM 721 C CA . ARG A 1 91 ? 23.771 8.474 -9.265 1.00 67.50 91 ARG A CA 1
ATOM 722 C C . ARG A 1 91 ? 22.551 8.000 -10.047 1.00 67.50 91 ARG A C 1
ATOM 724 O O . ARG A 1 91 ? 22.254 8.584 -11.085 1.00 67.50 91 ARG A O 1
ATOM 731 N N . GLU A 1 92 ? 21.821 7.021 -9.513 1.00 74.00 92 GLU A N 1
ATOM 732 C CA . GLU A 1 92 ? 20.542 6.566 -10.085 1.00 74.00 92 GLU A CA 1
ATOM 733 C C . GLU A 1 92 ? 19.585 7.743 -10.336 1.00 74.00 92 GLU A C 1
ATOM 735 O O . GLU A 1 92 ? 18.811 7.744 -11.289 1.00 74.00 92 GLU A O 1
ATOM 740 N N . ASN A 1 93 ? 19.683 8.785 -9.501 1.00 70.88 93 ASN A N 1
ATOM 741 C CA . ASN A 1 93 ? 18.955 10.033 -9.652 1.00 70.88 93 ASN A CA 1
ATOM 742 C C . ASN A 1 93 ? 19.893 11.250 -9.504 1.00 70.88 93 ASN A C 1
ATOM 744 O O . ASN A 1 93 ? 20.379 11.507 -8.394 1.00 70.88 93 ASN A O 1
ATOM 748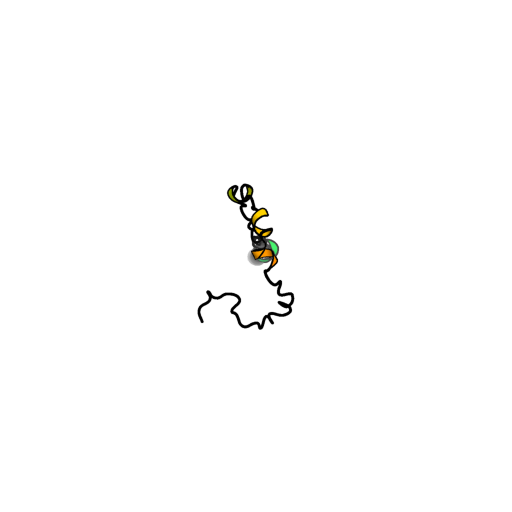 N N . PRO A 1 94 ? 20.120 12.046 -10.565 1.00 78.00 94 PRO A N 1
ATOM 749 C CA . PRO A 1 94 ? 20.977 13.232 -10.521 1.00 78.00 94 PRO A CA 1
ATOM 750 C C . PRO A 1 94 ? 20.341 14.454 -9.829 1.00 78.00 94 PRO A C 1
ATOM 752 O O . PRO A 1 94 ? 21.024 15.457 -9.643 1.00 78.00 94 PRO A O 1
ATOM 755 N N . PHE A 1 95 ? 19.073 14.396 -9.408 1.00 81.69 95 PHE A N 1
ATOM 756 C CA . PHE A 1 95 ? 18.333 15.558 -8.885 1.00 81.69 95 PHE A CA 1
ATOM 757 C C . PHE A 1 95 ? 18.272 15.670 -7.353 1.00 81.69 95 PHE A C 1
ATOM 759 O O . PHE A 1 95 ? 17.700 16.622 -6.830 1.00 81.69 95 PHE A O 1
ATOM 766 N N . VAL A 1 96 ? 18.864 14.732 -6.609 1.00 70.19 96 VAL A N 1
ATOM 767 C CA . VAL A 1 96 ? 18.985 14.838 -5.139 1.00 70.19 96 VAL A CA 1
ATOM 768 C C . VAL A 1 96 ? 20.168 15.763 -4.766 1.00 70.19 96 VAL A C 1
ATOM 770 O O . VAL A 1 96 ? 21.264 15.577 -5.290 1.00 70.19 96 VAL A O 1
ATOM 773 N N . PRO A 1 97 ? 20.020 16.788 -3.923 1.00 73.50 97 PRO A N 1
ATOM 774 C CA . PRO A 1 97 ? 21.174 17.553 -3.438 1.00 73.50 97 PRO A CA 1
ATOM 775 C C . PRO A 1 97 ? 22.040 16.718 -2.467 1.00 73.50 97 PRO A C 1
ATOM 777 O O . PRO A 1 97 ? 21.541 15.755 -1.887 1.00 73.50 97 PRO A O 1
ATOM 780 N N . TYR A 1 98 ? 23.329 17.064 -2.342 1.00 68.19 98 TYR A N 1
ATOM 781 C CA . TYR A 1 98 ? 24.282 16.447 -1.400 1.00 68.19 98 TYR A CA 1
ATOM 782 C C . TYR A 1 98 ? 24.068 16.921 0.038 1.00 68.19 98 TYR A C 1
ATOM 784 O O . TYR A 1 98 ? 23.690 18.104 0.208 1.00 68.19 98 TYR A O 1
#

Foldseek 3Di:
DVVVVVVVVVVVVVVVVVVVVVVVVVVVVCCCCVPPVPDPDPPPDPPPPPPPPPVVVVPDDDPCVVCVDVVNVPDDDPPPPPDPPPPVPDDPDPPDDD

Radius of gyration: 39.14 Å; chains: 1; bounding box: 64×24×111 Å

Sequence (98 aa):
MAITIVQKGRRKKLILWVGFVIVLIALASIFYFVFLGAKPPVSEKPQEAVPVVSEELKKLDIKWEILKDERFQALESFPDISSLTVEESGRENPFVPY

pLDDT: mean 71.7, std 12.25, range [50.94, 95.12]

Secondary structure (DSSP, 8-state):
-HHHHHHHHHHHHHHHHHHHHHHHHHHHHHHIIIIIS-PPP-------------TTGGG----GGGGGSHHHHTS------TT----S-S-S-TTS--